Protein AF-A0A938WUZ6-F1 (afdb_monomer)

InterPro domains:
  IPR025343 Domain of unknown function DUF4099 [PF13351] (15-85)

Nearest PDB structures (foldseek):
  1i3s-assembly2_B  TM=4.717E-01  e=7.150E-01  Autographa californica nucleopolyhedrovirus
  4lrz-assembly2_E  TM=4.436E-01  e=1.583E+00  Escherichia coli K-12
  8asc-assembly1_B  TM=3.803E-01  e=2.149E+00  Homo sapiens
  6e4u-assembly1_A  TM=3.219E-01  e=3.504E+00  Rattus norvegicus
  4zhx-assembly1_A  TM=3.288E-01  e=4.475E+00  Homo sapiens

Foldseek 3Di:
DDPPLPQDDPVLEPDQVVCVVFVRHPVVCVVVVVVVCQSVQHKGPWDWTWDDDPPDTDTWTWIWHWDADPVGGTYIDTGGDDPVVD

Radius of gyration: 13.3 Å; Cα contacts (8 Å, |Δi|>4): 132; chains: 1; bounding box: 38×29×28 Å

pLDDT: mean 79.91, std 13.39, range [37.16, 92.0]

Organism: NCBI:txid1841864

Solvent-accessible surface area (backbone atoms only — not comparable to full-atom values): 5156 Å² total; per-residue (Å²): 133,83,79,76,70,72,75,52,45,85,89,61,48,64,63,59,74,62,36,40,67,32,57,48,42,70,68,58,28,53,76,69,50,39,42,60,34,26,42,72,56,34,67,35,69,81,41,71,33,37,43,74,60,89,93,44,78,45,77,47,62,27,32,40,30,48,42,64,48,98,86,64,47,53,38,79,45,73,43,72,76,62,72,92,79,109

Structure (mmCIF, N/CA/C/O backbone):
data_AF-A0A938WUZ6-F1
#
_entry.id   AF-A0A938WUZ6-F1
#
loop_
_atom_site.group_PDB
_atom_site.id
_atom_site.type_symbol
_atom_site.label_atom_id
_atom_site.label_alt_id
_atom_site.label_comp_id
_atom_site.label_asym_id
_atom_site.label_entity_id
_atom_si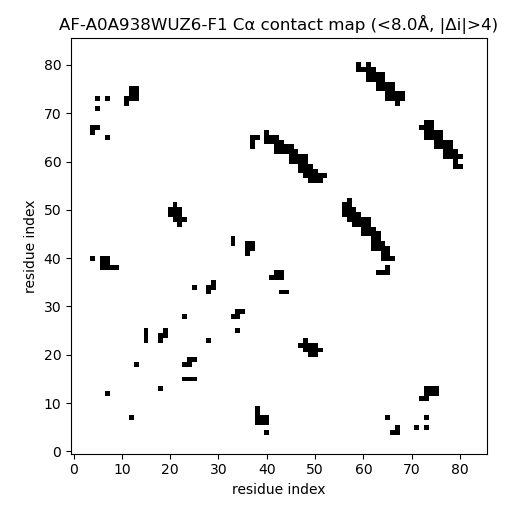te.label_seq_id
_atom_site.pdbx_PDB_ins_code
_atom_site.Cartn_x
_atom_site.Cartn_y
_atom_site.Cartn_z
_atom_site.occupancy
_atom_site.B_iso_or_equiv
_atom_site.auth_seq_id
_atom_site.auth_comp_id
_atom_site.auth_asym_id
_atom_site.auth_atom_id
_atom_site.pdbx_PDB_model_num
ATOM 1 N N . MET A 1 1 ? 17.144 -16.240 -12.670 1.00 37.16 1 MET A N 1
ATOM 2 C CA . MET A 1 1 ? 16.091 -15.702 -13.557 1.00 37.16 1 MET A CA 1
ATOM 3 C C . MET A 1 1 ? 15.629 -14.394 -12.941 1.00 37.16 1 MET A C 1
ATOM 5 O O . MET A 1 1 ? 14.942 -14.423 -11.930 1.00 37.16 1 MET A O 1
ATOM 9 N N . GLY A 1 2 ? 16.140 -13.261 -13.428 1.00 43.81 2 GLY A N 1
ATOM 10 C CA . GLY A 1 2 ? 15.787 -11.956 -12.872 1.00 43.81 2 GLY A CA 1
ATOM 11 C C . GLY A 1 2 ? 14.339 -11.652 -13.220 1.00 43.81 2 GLY A C 1
ATOM 12 O O . GLY A 1 2 ? 14.018 -11.532 -14.402 1.00 43.81 2 GLY A O 1
ATOM 13 N N . GLN A 1 3 ? 13.466 -11.576 -12.216 1.00 47.53 3 GLN A N 1
ATOM 14 C CA . GLN A 1 3 ? 12.146 -10.993 -12.410 1.00 47.53 3 GLN A CA 1
ATOM 15 C C . GLN A 1 3 ? 12.381 -9.576 -12.936 1.00 47.53 3 GLN A C 1
ATOM 17 O O . GLN A 1 3 ? 12.909 -8.724 -12.223 1.00 47.53 3 GLN A O 1
ATOM 22 N N . ARG A 1 4 ? 12.059 -9.344 -14.212 1.00 49.62 4 ARG A N 1
ATOM 23 C CA . ARG A 1 4 ? 11.890 -7.997 -14.752 1.00 49.62 4 ARG A CA 1
ATOM 24 C C . ARG A 1 4 ? 10.737 -7.398 -13.962 1.00 49.62 4 ARG A C 1
ATOM 26 O O . ARG A 1 4 ? 9.585 -7.599 -14.327 1.00 49.62 4 ARG A O 1
ATOM 33 N N . GLN A 1 5 ? 11.036 -6.736 -12.849 1.00 54.25 5 GLN A N 1
ATOM 34 C CA . GLN A 1 5 ? 10.058 -5.878 -12.207 1.00 54.25 5 GLN A CA 1
ATOM 35 C C . GLN A 1 5 ? 9.677 -4.850 -13.267 1.00 54.25 5 GLN A C 1
ATOM 37 O O . GLN A 1 5 ? 10.513 -4.061 -13.716 1.00 54.25 5 GLN A O 1
ATOM 42 N N . ALA A 1 6 ? 8.444 -4.947 -13.764 1.00 56.12 6 ALA A N 1
ATOM 43 C CA . ALA A 1 6 ? 7.869 -3.903 -14.582 1.00 56.12 6 ALA A CA 1
ATOM 44 C C . ALA A 1 6 ? 7.940 -2.644 -13.723 1.00 56.12 6 ALA A C 1
ATOM 46 O O . ALA A 1 6 ? 7.322 -2.592 -12.663 1.00 56.12 6 ALA A O 1
ATOM 47 N N . LYS A 1 7 ? 8.779 -1.688 -14.127 1.00 57.69 7 LYS A N 1
ATOM 48 C CA . LYS A 1 7 ? 8.958 -0.436 -13.400 1.00 57.69 7 LYS A CA 1
ATOM 49 C C . LYS A 1 7 ? 7.592 0.241 -13.372 1.00 57.69 7 LYS A C 1
ATOM 51 O O . LYS A 1 7 ? 7.129 0.747 -14.398 1.00 57.69 7 LYS A O 1
ATOM 56 N N . ALA A 1 8 ? 6.901 0.134 -12.244 1.00 64.31 8 ALA A N 1
ATOM 57 C CA . ALA A 1 8 ? 5.570 0.678 -12.110 1.00 64.31 8 ALA A CA 1
ATOM 58 C C . ALA A 1 8 ? 5.690 2.192 -12.244 1.00 64.31 8 ALA A C 1
ATOM 60 O O . ALA A 1 8 ? 6.575 2.819 -11.668 1.00 64.31 8 ALA A O 1
ATOM 61 N N . SER A 1 9 ? 4.837 2.775 -13.069 1.00 65.88 9 SER A N 1
ATOM 62 C CA . SER A 1 9 ? 4.720 4.218 -13.196 1.00 65.88 9 SER A CA 1
ATOM 63 C C . SER A 1 9 ? 3.379 4.627 -12.612 1.00 65.88 9 SER A C 1
ATOM 65 O O . SER A 1 9 ? 2.400 3.890 -12.712 1.00 65.88 9 SER A O 1
ATOM 67 N N . VAL A 1 10 ? 3.323 5.814 -12.011 1.00 65.88 10 VAL A N 1
ATOM 68 C CA . VAL A 1 10 ? 2.106 6.370 -11.394 1.00 65.88 10 VAL A CA 1
ATOM 69 C C . VAL A 1 10 ? 0.911 6.374 -12.358 1.00 65.88 10 VAL A C 1
ATOM 71 O O . VAL A 1 10 ? -0.228 6.216 -11.929 1.00 65.88 10 VAL A O 1
ATOM 74 N N . ALA A 1 11 ? 1.173 6.515 -13.663 1.00 66.94 11 ALA A N 1
ATOM 75 C CA . ALA A 1 11 ? 0.168 6.471 -14.724 1.00 66.94 11 ALA A CA 1
ATOM 76 C C . ALA A 1 11 ? -0.439 5.074 -14.951 1.00 66.94 11 ALA A C 1
ATOM 78 O O . ALA A 1 11 ? -1.579 4.974 -15.390 1.00 66.94 11 ALA A O 1
ATOM 79 N N . ASN A 1 12 ? 0.306 4.012 -14.636 1.00 70.81 12 ASN A N 1
ATOM 80 C CA . ASN A 1 12 ? -0.135 2.627 -14.791 1.00 70.81 12 ASN A CA 1
ATOM 81 C C . ASN A 1 12 ? -0.686 2.034 -13.488 1.00 70.81 12 ASN A C 1
ATOM 83 O O . ASN A 1 12 ? -1.099 0.880 -13.490 1.00 70.81 12 ASN A O 1
ATOM 87 N N . MET A 1 13 ? -0.672 2.777 -12.377 1.00 72.94 13 MET A N 1
ATOM 88 C CA . MET A 1 13 ? -1.191 2.271 -11.109 1.00 72.94 13 MET A CA 1
ATOM 89 C C . MET A 1 13 ? -2.710 2.034 -11.154 1.00 72.94 13 MET A C 1
ATOM 91 O O . MET A 1 13 ? -3.435 2.740 -11.864 1.00 72.94 13 MET A O 1
ATOM 95 N N . PRO A 1 14 ? -3.212 1.067 -10.361 1.00 71.44 14 PRO A N 1
ATOM 96 C CA . PRO A 1 14 ? -4.643 0.856 -10.199 1.00 71.44 14 PRO A CA 1
ATOM 97 C C . PRO A 1 14 ? -5.344 2.124 -9.687 1.00 71.44 14 PRO A C 1
ATOM 99 O O . PRO A 1 14 ? -4.750 2.977 -9.034 1.00 71.44 14 PRO A O 1
ATOM 102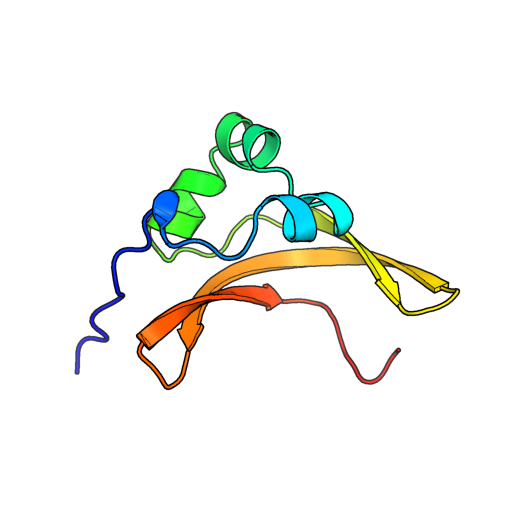 N N . ASN A 1 15 ? -6.630 2.245 -10.015 1.00 84.38 15 ASN A N 1
ATOM 103 C CA . ASN A 1 15 ? -7.439 3.455 -9.867 1.00 84.38 15 ASN A CA 1
ATOM 104 C C . ASN A 1 15 ? -7.298 4.150 -8.491 1.00 84.38 15 ASN A C 1
ATOM 106 O O . ASN A 1 15 ? -7.882 3.709 -7.498 1.00 84.38 15 ASN A O 1
ATOM 110 N N . TRP A 1 16 ? -6.613 5.301 -8.471 1.00 84.62 16 TRP A N 1
ATOM 111 C CA . TRP A 1 16 ? -6.393 6.134 -7.281 1.00 84.62 16 TRP A CA 1
ATOM 112 C C . TRP A 1 16 ? -7.674 6.524 -6.537 1.00 84.62 16 TRP A C 1
ATOM 114 O O . TRP A 1 16 ? -7.674 6.617 -5.314 1.00 84.62 16 TRP A O 1
ATOM 124 N N . THR A 1 17 ? -8.795 6.700 -7.241 1.00 85.56 17 THR A N 1
ATOM 125 C CA . THR A 1 17 ? -10.086 7.007 -6.612 1.00 85.56 17 THR A CA 1
ATOM 126 C C . THR A 1 17 ? -10.611 5.837 -5.780 1.00 85.56 17 THR A C 1
ATOM 128 O O . THR A 1 17 ? -11.242 6.055 -4.748 1.00 85.56 17 THR A O 1
ATOM 131 N N . GLN A 1 18 ? -10.378 4.591 -6.203 1.00 83.25 18 GLN A N 1
ATOM 132 C CA . GLN A 1 18 ? -10.756 3.417 -5.409 1.00 83.25 18 GLN A CA 1
ATOM 133 C C . GLN A 1 18 ? -9.795 3.204 -4.239 1.00 83.25 18 GLN A C 1
ATOM 135 O O . GLN A 1 18 ? -10.244 2.900 -3.138 1.00 83.25 18 GLN A O 1
ATOM 140 N N . LEU A 1 19 ? -8.499 3.435 -4.461 1.00 86.00 19 LEU A N 1
ATOM 141 C CA . LEU A 1 19 ? -7.475 3.386 -3.418 1.00 86.00 19 LEU A CA 1
ATOM 142 C C . LEU A 1 19 ? -7.767 4.388 -2.289 1.00 86.00 19 LEU A C 1
ATOM 144 O O . LEU A 1 19 ? -7.782 3.999 -1.122 1.00 86.00 19 LEU A O 1
ATOM 148 N N . GLY A 1 20 ? -8.144 5.627 -2.621 1.00 86.00 20 GLY A N 1
ATOM 149 C CA . GLY A 1 20 ? -8.510 6.639 -1.624 1.00 86.00 20 GLY A CA 1
ATOM 150 C C . GLY A 1 20 ? -9.703 6.228 -0.753 1.00 86.00 20 GLY A C 1
ATOM 151 O O . GLY A 1 20 ? -9.717 6.491 0.446 1.00 86.00 20 GLY A O 1
ATOM 152 N N . LYS A 1 21 ? -10.674 5.486 -1.308 1.00 83.69 21 LYS A N 1
ATOM 153 C CA . LYS A 1 21 ? -11.793 4.925 -0.523 1.00 83.69 21 LYS A CA 1
ATOM 154 C C . LYS A 1 21 ? -11.353 3.855 0.479 1.00 83.69 21 LYS A C 1
ATOM 156 O O . LYS A 1 21 ? -12.089 3.608 1.427 1.00 83.69 21 LYS A O 1
ATOM 161 N N . MET A 1 22 ? -10.193 3.237 0.262 1.00 80.38 22 MET A N 1
ATOM 162 C CA . MET A 1 22 ? -9.582 2.258 1.166 1.00 80.38 22 MET A CA 1
ATOM 163 C C . MET A 1 22 ? -8.610 2.897 2.177 1.00 80.38 22 MET A C 1
ATOM 165 O O . MET A 1 22 ? -7.981 2.189 2.962 1.00 80.38 22 MET A O 1
ATOM 169 N N . GLY A 1 23 ? -8.472 4.229 2.161 1.00 83.00 23 GLY A N 1
ATOM 170 C CA . GLY A 1 23 ? -7.502 4.969 2.974 1.00 83.00 23 GLY A CA 1
ATOM 171 C C . GLY A 1 23 ? -6.116 5.108 2.335 1.00 83.00 23 GLY A C 1
ATOM 172 O O . GLY A 1 23 ? -5.195 5.579 2.990 1.00 83.00 23 GLY A O 1
ATOM 173 N N . ILE A 1 24 ? -5.961 4.727 1.063 1.00 87.50 24 ILE A N 1
ATOM 174 C CA . ILE A 1 24 ? -4.696 4.800 0.324 1.00 87.50 24 ILE A CA 1
ATOM 175 C C . ILE A 1 24 ? -4.728 6.040 -0.570 1.00 87.50 24 ILE A C 1
ATOM 177 O O . ILE A 1 24 ? -5.189 5.997 -1.713 1.00 87.50 24 ILE A O 1
ATOM 181 N N . ASP A 1 25 ? -4.262 7.163 -0.032 1.00 88.19 25 ASP A N 1
ATOM 182 C CA . ASP A 1 25 ? -4.214 8.433 -0.752 1.00 88.19 25 ASP A CA 1
ATOM 183 C C . ASP A 1 25 ? -2.842 8.657 -1.400 1.00 88.19 25 ASP A C 1
ATOM 185 O O . ASP A 1 25 ? -1.798 8.543 -0.753 1.00 88.19 25 ASP A O 1
ATOM 189 N N . ARG A 1 26 ? -2.844 9.012 -2.689 1.00 88.00 26 ARG A N 1
ATOM 190 C CA . ARG A 1 26 ? -1.615 9.280 -3.440 1.00 88.00 26 ARG A CA 1
ATOM 191 C C . ARG A 1 26 ? -0.785 10.396 -2.807 1.00 88.00 26 ARG A C 1
ATOM 193 O O . ARG A 1 26 ? 0.421 10.233 -2.671 1.00 88.00 26 ARG A O 1
ATOM 200 N N . GLN A 1 27 ? -1.413 11.507 -2.428 1.00 89.56 27 GLN A N 1
ATOM 201 C CA . GLN A 1 27 ? -0.716 12.671 -1.885 1.00 89.56 27 GLN A CA 1
ATOM 202 C C . GLN A 1 27 ? -0.075 12.340 -0.536 1.00 89.56 27 GLN A C 1
ATOM 204 O O . GLN A 1 27 ? 1.009 12.830 -0.233 1.00 89.56 27 GLN A O 1
ATOM 209 N N . VAL A 1 28 ? -0.716 11.478 0.259 1.00 89.06 28 VAL A N 1
ATOM 210 C CA . VAL A 1 28 ? -0.158 10.990 1.529 1.00 89.06 28 VAL A CA 1
ATOM 211 C C . VAL A 1 28 ? 1.050 10.085 1.284 1.00 89.06 28 VAL A C 1
ATOM 213 O O . VAL A 1 28 ? 2.074 10.240 1.953 1.00 89.06 28 VAL A O 1
ATOM 216 N N . LEU A 1 29 ? 0.976 9.178 0.305 1.00 89.56 29 LEU A N 1
ATOM 217 C CA . LEU A 1 29 ? 2.108 8.328 -0.081 1.00 89.56 29 LEU A CA 1
ATOM 218 C C . LEU A 1 29 ? 3.276 9.143 -0.657 1.00 89.56 29 LEU A C 1
ATOM 220 O O . LEU A 1 29 ? 4.431 8.846 -0.370 1.00 89.56 29 LEU A O 1
ATOM 224 N N . GLU A 1 30 ? 2.989 10.185 -1.439 1.00 90.62 30 GLU A N 1
ATOM 225 C CA . GLU A 1 30 ? 3.992 11.128 -1.950 1.00 90.62 30 GLU A CA 1
ATOM 226 C C . GLU A 1 30 ? 4.650 11.908 -0.807 1.00 90.62 30 GLU A C 1
ATOM 228 O O . GLU A 1 30 ? 5.873 11.957 -0.717 1.00 90.62 30 GLU A O 1
ATOM 233 N N . ALA A 1 31 ? 3.855 12.469 0.108 1.00 91.12 31 ALA A N 1
ATOM 234 C CA . ALA A 1 31 ? 4.363 13.257 1.230 1.00 91.12 31 ALA A CA 1
ATOM 235 C C . ALA A 1 31 ? 5.190 12.430 2.229 1.00 91.12 31 ALA A C 1
ATOM 237 O O . ALA A 1 31 ? 6.092 12.964 2.869 1.00 91.12 31 ALA A O 1
ATOM 238 N N . SER A 1 32 ? 4.889 11.136 2.364 1.00 89.94 32 SER A N 1
ATOM 239 C CA . SER A 1 32 ? 5.628 10.208 3.230 1.00 89.94 32 SER A CA 1
ATOM 240 C C . SER A 1 32 ? 6.845 9.563 2.555 1.00 89.94 32 SER A C 1
ATOM 242 O O . SER A 1 32 ? 7.651 8.941 3.242 1.00 89.94 32 SER A O 1
ATOM 244 N N . GLY A 1 33 ? 7.004 9.708 1.233 1.00 91.19 33 GLY A N 1
ATOM 245 C CA . GLY A 1 33 ? 8.039 9.018 0.451 1.00 91.19 33 GLY A CA 1
ATOM 246 C C . GLY A 1 33 ? 7.752 7.530 0.207 1.00 91.19 33 GLY A C 1
ATOM 247 O O . GLY A 1 33 ? 8.558 6.824 -0.399 1.00 91.19 33 GLY A O 1
ATOM 248 N N . GLU A 1 34 ? 6.592 7.039 0.643 1.00 91.38 34 GLU A N 1
ATOM 249 C CA . GLU A 1 34 ? 6.158 5.659 0.434 1.00 91.38 34 GLU A CA 1
ATOM 250 C C . GLU A 1 34 ? 5.831 5.386 -1.037 1.00 91.38 34 GLU A C 1
ATOM 252 O O . GLU A 1 34 ? 6.009 4.265 -1.513 1.00 91.38 34 GLU A O 1
ATOM 257 N N . LEU A 1 35 ? 5.419 6.411 -1.796 1.00 89.69 35 LEU A N 1
ATOM 258 C CA . LEU A 1 35 ? 5.191 6.253 -3.230 1.00 89.69 35 LEU A CA 1
ATOM 259 C C . LEU A 1 35 ? 6.479 5.859 -3.968 1.00 89.69 35 LEU A C 1
ATOM 261 O O . LEU A 1 35 ? 6.440 4.963 -4.808 1.00 89.69 35 LEU A O 1
ATOM 265 N N . ASP A 1 36 ? 7.616 6.478 -3.650 1.00 90.25 36 ASP A N 1
ATOM 266 C CA . ASP A 1 36 ? 8.896 6.163 -4.292 1.00 90.25 36 ASP A CA 1
ATOM 267 C C . ASP A 1 36 ? 9.331 4.718 -4.024 1.00 90.25 36 ASP A C 1
ATOM 269 O O . ASP A 1 36 ? 9.758 4.024 -4.950 1.00 90.25 36 ASP A O 1
ATOM 273 N N . ARG A 1 37 ? 9.137 4.229 -2.792 1.00 91.31 37 ARG A N 1
ATOM 274 C CA . ARG A 1 37 ? 9.384 2.824 -2.417 1.00 91.31 37 ARG A CA 1
ATOM 275 C C . ARG A 1 37 ? 8.523 1.869 -3.234 1.00 91.31 37 ARG A C 1
ATOM 277 O O . ARG A 1 37 ? 9.035 0.940 -3.859 1.00 91.31 37 ARG A O 1
ATOM 284 N N . LEU A 1 38 ? 7.221 2.147 -3.301 1.00 89.62 38 LEU A N 1
ATOM 285 C CA . LEU A 1 38 ? 6.274 1.341 -4.066 1.00 89.62 38 LEU A CA 1
ATOM 286 C C . LEU A 1 38 ? 6.657 1.280 -5.550 1.00 89.62 38 LEU A C 1
ATOM 288 O O . LEU A 1 38 ? 6.696 0.196 -6.132 1.00 89.62 38 LEU A O 1
ATOM 292 N N . LEU A 1 39 ? 6.985 2.423 -6.162 1.00 87.38 39 LEU A N 1
ATOM 293 C CA . LEU A 1 39 ? 7.408 2.502 -7.567 1.00 87.38 39 LEU A CA 1
ATOM 294 C C . LEU A 1 39 ? 8.764 1.820 -7.823 1.00 87.38 39 LEU A C 1
ATOM 296 O O . LEU A 1 39 ? 9.001 1.331 -8.931 1.00 87.38 39 LEU A O 1
ATOM 300 N N . ALA A 1 40 ? 9.635 1.755 -6.813 1.00 87.00 40 ALA A N 1
ATOM 301 C CA . ALA A 1 40 ? 10.882 0.994 -6.841 1.00 87.00 40 ALA A CA 1
ATOM 302 C C . ALA A 1 40 ? 10.678 -0.527 -6.671 1.00 87.00 40 ALA A C 1
ATOM 304 O O . ALA A 1 40 ? 11.635 -1.285 -6.826 1.00 87.00 40 ALA A O 1
ATOM 305 N N . GLY A 1 41 ? 9.448 -0.983 -6.399 1.00 86.38 41 GLY A N 1
ATOM 306 C CA . GLY A 1 41 ? 9.121 -2.392 -6.150 1.00 86.38 41 GLY A CA 1
ATOM 307 C C . GLY A 1 41 ? 9.399 -2.851 -4.713 1.00 86.38 41 GLY A C 1
ATOM 308 O O . GLY A 1 41 ? 9.340 -4.059 -4.424 1.00 86.38 41 GLY A O 1
ATOM 309 N N . GLU A 1 42 ? 9.699 -1.901 -3.827 1.00 90.88 42 GLU A N 1
ATOM 310 C CA . GLU A 1 42 ? 9.865 -2.112 -2.393 1.00 90.88 42 GLU A CA 1
ATOM 311 C C . GLU A 1 42 ? 8.504 -2.154 -1.688 1.00 90.88 42 GLU A C 1
ATOM 313 O O . GLU A 1 42 ? 7.483 -1.688 -2.203 1.00 90.88 42 GLU A O 1
ATOM 318 N N . GLU A 1 43 ? 8.487 -2.777 -0.512 1.00 91.69 43 GLU A N 1
ATOM 319 C CA . GLU A 1 43 ? 7.316 -2.777 0.359 1.00 91.69 43 GLU A CA 1
ATOM 320 C C . GLU A 1 43 ? 7.245 -1.453 1.129 1.00 91.69 43 GLU A C 1
ATOM 322 O O . GLU A 1 43 ? 8.273 -0.905 1.538 1.00 91.69 43 GLU A O 1
ATOM 327 N N . SER A 1 44 ? 6.034 -0.930 1.307 1.00 91.38 44 SER A N 1
ATOM 328 C CA . SER A 1 44 ? 5.807 0.257 2.124 1.00 91.38 44 SER A CA 1
ATOM 329 C C . SER A 1 44 ? 6.025 -0.033 3.614 1.00 91.38 44 SER A C 1
ATOM 331 O O . SER A 1 44 ? 5.996 -1.176 4.069 1.00 91.38 44 SER A O 1
ATOM 333 N N . GLY A 1 45 ? 6.127 1.019 4.417 1.00 91.50 45 GLY A N 1
ATOM 334 C CA . GLY A 1 45 ? 5.899 0.939 5.851 1.00 91.50 45 GLY A CA 1
ATOM 335 C C . GLY A 1 45 ? 4.479 0.472 6.190 1.00 91.50 45 GLY A C 1
ATOM 336 O O . GLY A 1 45 ? 3.582 0.443 5.338 1.00 91.50 45 GLY A O 1
ATOM 337 N N . ILE A 1 46 ? 4.286 0.121 7.464 1.00 89.75 46 ILE A N 1
ATOM 338 C CA . ILE A 1 46 ? 2.972 -0.221 8.015 1.00 89.75 46 ILE A CA 1
ATOM 339 C C . ILE A 1 46 ? 2.087 1.023 7.975 1.00 89.75 46 ILE A C 1
ATOM 341 O O . ILE A 1 46 ? 2.467 2.086 8.468 1.00 89.75 46 ILE A O 1
ATOM 345 N N . MET A 1 47 ? 0.896 0.869 7.411 1.00 86.56 47 MET A N 1
ATOM 346 C CA . MET A 1 47 ? -0.119 1.905 7.336 1.00 86.56 47 MET A CA 1
ATOM 347 C C . MET A 1 47 ? -1.493 1.348 7.681 1.00 86.56 47 MET A C 1
ATOM 349 O O . MET A 1 47 ? -1.820 0.200 7.385 1.00 86.56 47 MET A O 1
ATOM 353 N N . THR A 1 48 ? -2.314 2.187 8.299 1.00 86.38 48 THR A N 1
ATOM 354 C CA . THR A 1 48 ? -3.675 1.821 8.668 1.00 86.38 48 THR A CA 1
ATOM 355 C C . THR A 1 48 ? -4.602 1.991 7.469 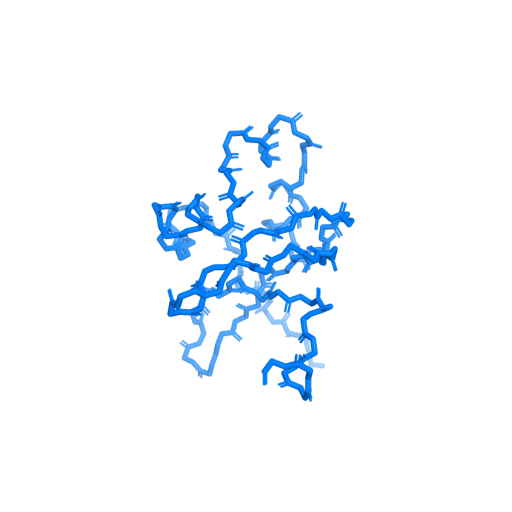1.00 86.38 48 THR A C 1
ATOM 357 O O . THR A 1 48 ? -4.793 3.096 6.961 1.00 86.38 48 THR A O 1
ATOM 360 N N . LEU A 1 49 ? -5.207 0.894 7.029 1.00 87.25 49 LEU A N 1
ATOM 361 C CA . LEU A 1 49 ? -6.182 0.867 5.948 1.00 87.25 49 LEU A CA 1
ATOM 362 C C . LEU A 1 49 ? -7.595 0.812 6.501 1.00 87.25 49 LEU A C 1
ATOM 364 O O . LEU A 1 49 ? -7.847 0.186 7.531 1.00 87.25 49 LEU A O 1
ATOM 368 N N . ARG A 1 50 ? -8.528 1.428 5.775 1.00 84.38 50 ARG A N 1
ATOM 369 C CA . ARG A 1 50 ? -9.956 1.376 6.083 1.00 84.38 50 ARG A CA 1
ATOM 370 C C . ARG A 1 50 ? -10.701 0.748 4.919 1.00 84.38 50 ARG A C 1
ATOM 372 O O . ARG A 1 50 ? -10.993 1.407 3.928 1.00 84.38 50 ARG A O 1
ATOM 379 N N . LEU A 1 51 ? -11.021 -0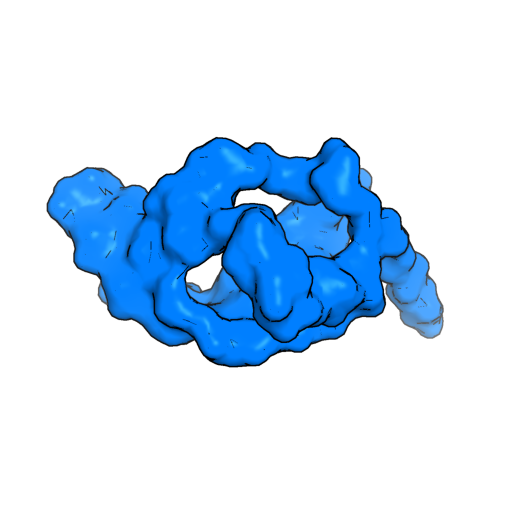.530 5.041 1.00 82.00 51 LEU A N 1
ATOM 380 C CA . LEU A 1 51 ? -11.726 -1.290 4.019 1.00 82.00 51 LEU A CA 1
ATOM 381 C C . LEU A 1 51 ? -13.214 -1.309 4.321 1.00 82.00 51 LEU A C 1
ATOM 383 O O . LEU A 1 51 ? -13.629 -1.647 5.426 1.00 82.00 51 LEU A O 1
ATOM 387 N N . ARG A 1 52 ? -14.026 -1.025 3.308 1.00 77.94 52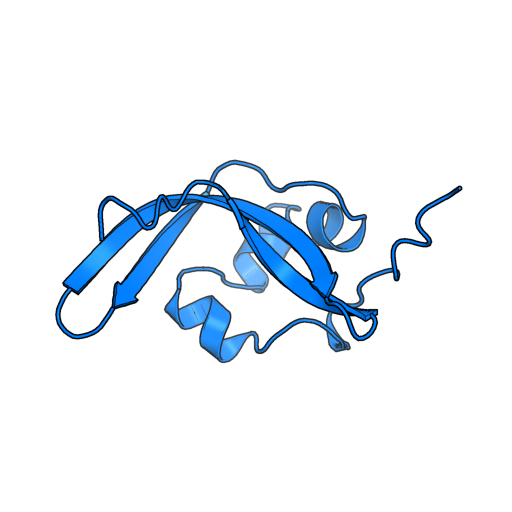 ARG A N 1
ATOM 388 C CA . ARG A 1 52 ? -15.474 -1.161 3.411 1.00 77.94 52 ARG A CA 1
ATOM 389 C C . ARG A 1 52 ? -15.928 -2.405 2.666 1.00 77.94 52 ARG A C 1
ATOM 391 O O . ARG A 1 52 ? -15.873 -2.448 1.438 1.00 77.94 52 ARG A O 1
ATOM 398 N N . THR A 1 53 ? -16.395 -3.405 3.406 1.00 77.19 53 THR A N 1
ATOM 399 C CA . THR A 1 53 ? -16.941 -4.648 2.847 1.00 77.19 53 THR A CA 1
ATOM 400 C C . THR A 1 53 ? -18.416 -4.765 3.221 1.00 77.19 53 THR A C 1
ATOM 402 O O . THR A 1 53 ? -18.794 -5.117 4.334 1.00 77.19 53 THR A O 1
ATOM 405 N N . GLY A 1 54 ? -19.289 -4.382 2.283 1.00 81.62 54 GLY A N 1
ATOM 406 C CA . GLY A 1 54 ? -20.731 -4.322 2.526 1.00 81.62 54 GLY A CA 1
ATOM 407 C C . GLY A 1 54 ? -21.103 -3.276 3.585 1.00 81.62 54 GLY A C 1
ATOM 408 O O . GLY A 1 54 ? -20.915 -2.075 3.371 1.00 81.62 54 GLY A O 1
ATOM 409 N N . LEU A 1 55 ? -21.665 -3.737 4.707 1.00 80.75 55 LEU A N 1
ATOM 410 C CA . LEU A 1 55 ? -22.093 -2.896 5.833 1.00 80.75 55 LEU A CA 1
ATOM 411 C C . LEU A 1 55 ? -21.013 -2.715 6.911 1.00 80.75 55 LEU A C 1
ATOM 413 O O . LEU A 1 55 ? -21.230 -1.943 7.842 1.00 80.75 55 LEU A O 1
ATOM 417 N N . VAL A 1 56 ? -19.873 -3.403 6.794 1.00 79.88 56 VAL A N 1
ATOM 418 C CA . VAL A 1 56 ? -18.806 -3.378 7.799 1.00 79.88 56 VAL A CA 1
ATOM 419 C C . VAL A 1 56 ? -17.644 -2.516 7.311 1.00 79.88 56 VAL A C 1
ATOM 421 O O . VAL A 1 56 ? -17.158 -2.671 6.185 1.00 79.88 56 VAL A O 1
ATOM 424 N N . ASP A 1 57 ? -17.203 -1.611 8.181 1.00 84.06 57 ASP A N 1
ATOM 425 C CA . ASP A 1 57 ? -15.937 -0.896 8.052 1.00 84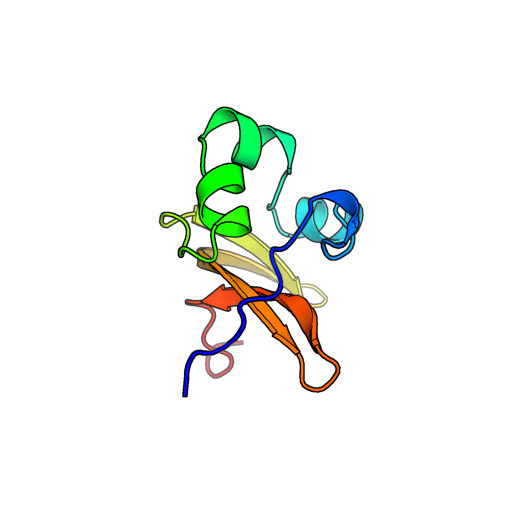.06 57 ASP A CA 1
ATOM 426 C C . ASP A 1 57 ? -14.873 -1.642 8.864 1.00 84.06 57 ASP A C 1
ATOM 428 O O . ASP A 1 57 ? -15.027 -1.844 10.068 1.00 84.06 57 ASP A O 1
ATOM 432 N N . ILE A 1 58 ? -13.792 -2.043 8.205 1.00 82.81 58 ILE A N 1
ATOM 433 C CA . ILE A 1 58 ? -12.661 -2.742 8.810 1.00 82.81 58 ILE A CA 1
ATOM 434 C C . ILE A 1 58 ? -11.469 -1.801 8.786 1.00 82.81 58 ILE A C 1
ATOM 436 O O . ILE A 1 58 ? -11.083 -1.311 7.726 1.00 82.81 58 ILE A O 1
ATOM 440 N N . THR A 1 59 ? -10.879 -1.577 9.954 1.00 85.38 59 THR A N 1
ATOM 441 C CA . THR A 1 59 ? -9.626 -0.839 10.096 1.00 85.38 59 THR A CA 1
ATOM 442 C C . THR A 1 59 ? -8.527 -1.828 10.449 1.00 85.38 59 THR A C 1
ATOM 444 O O . THR A 1 59 ? -8.673 -2.582 11.410 1.00 85.38 59 THR A O 1
ATOM 447 N N . THR A 1 60 ? -7.453 -1.861 9.669 1.00 85.50 60 THR A N 1
ATOM 448 C CA . THR A 1 60 ? -6.377 -2.841 9.853 1.00 85.50 60 THR A CA 1
ATOM 449 C C . THR A 1 60 ? -5.031 -2.268 9.441 1.00 85.50 60 THR A C 1
ATOM 451 O O . THR A 1 60 ? -4.959 -1.454 8.521 1.00 85.50 60 THR A O 1
ATOM 454 N N . ASP A 1 61 ? -3.975 -2.680 10.132 1.00 89.31 61 ASP A N 1
ATOM 455 C CA . ASP A 1 61 ? -2.609 -2.311 9.791 1.00 89.31 61 ASP A CA 1
ATOM 456 C C . ASP A 1 61 ? -2.086 -3.241 8.698 1.00 89.31 61 ASP A C 1
ATOM 458 O O . ASP A 1 61 ? -2.153 -4.465 8.812 1.00 89.31 61 ASP A O 1
ATOM 462 N N . ALA A 1 62 ? -1.576 -2.650 7.625 1.00 89.94 62 ALA A N 1
ATOM 463 C CA . ALA A 1 62 ? -1.147 -3.367 6.440 1.00 89.94 62 ALA A CA 1
ATOM 464 C C . ALA A 1 62 ? 0.106 -2.737 5.834 1.00 89.94 62 ALA A C 1
ATOM 466 O O . ALA A 1 62 ? 0.390 -1.555 6.035 1.00 89.94 62 ALA A O 1
ATOM 467 N N . THR A 1 63 ? 0.835 -3.521 5.048 1.00 92.00 63 THR A N 1
ATOM 468 C CA . THR A 1 63 ? 1.872 -3.008 4.147 1.00 92.00 63 THR A CA 1
ATOM 469 C C . THR A 1 63 ? 1.401 -3.128 2.702 1.00 92.00 63 THR A C 1
ATOM 471 O O . THR A 1 63 ? 0.532 -3.939 2.367 1.00 92.00 63 THR A O 1
ATOM 474 N N . LEU A 1 64 ? 1.932 -2.275 1.832 1.00 90.81 64 LEU A N 1
ATOM 475 C CA . LEU A 1 64 ? 1.585 -2.209 0.420 1.00 90.81 64 LEU A CA 1
ATOM 476 C C . LEU A 1 64 ? 2.785 -2.592 -0.438 1.00 90.81 64 LEU A C 1
ATOM 478 O O . LEU A 1 64 ? 3.924 -2.247 -0.127 1.00 90.81 64 LEU A O 1
ATOM 482 N N . ARG A 1 65 ? 2.523 -3.241 -1.573 1.00 90.81 65 ARG A N 1
ATOM 483 C CA . ARG A 1 65 ? 3.549 -3.515 -2.582 1.00 90.81 65 ARG A CA 1
ATOM 484 C C . ARG A 1 65 ? 2.970 -3.488 -3.984 1.00 90.81 65 ARG A C 1
ATOM 486 O O . ARG A 1 65 ? 1.869 -3.980 -4.208 1.00 90.81 65 ARG A O 1
ATOM 493 N N . ILE A 1 66 ? 3.722 -2.971 -4.952 1.00 88.50 66 ILE A N 1
ATOM 494 C CA . ILE A 1 66 ? 3.355 -3.140 -6.360 1.00 88.50 66 ILE A CA 1
ATOM 495 C C . ILE A 1 66 ? 3.928 -4.456 -6.873 1.00 88.50 66 ILE A C 1
ATOM 497 O O . ILE A 1 66 ? 5.141 -4.670 -6.857 1.00 88.50 66 ILE A O 1
ATOM 501 N N . VAL A 1 67 ? 3.052 -5.325 -7.360 1.00 87.25 67 VAL A N 1
ATOM 502 C CA . 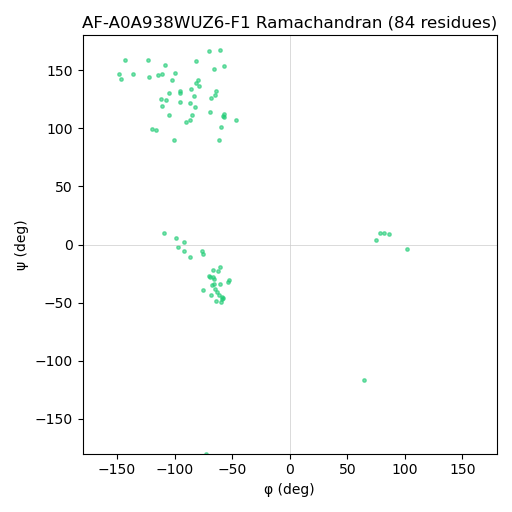VAL A 1 67 ? 3.421 -6.587 -8.008 1.00 87.25 67 VAL A CA 1
ATOM 503 C C . VAL A 1 67 ? 2.834 -6.635 -9.412 1.00 87.25 67 VAL A C 1
ATOM 505 O O . VAL A 1 67 ? 1.900 -5.904 -9.725 1.00 87.25 67 VAL A O 1
ATOM 508 N N . ALA A 1 68 ? 3.395 -7.466 -10.282 1.00 84.94 68 ALA A N 1
ATOM 509 C CA . ALA A 1 68 ? 2.793 -7.731 -11.582 1.00 84.94 68 ALA A CA 1
ATOM 510 C C . ALA A 1 68 ? 1.757 -8.857 -11.446 1.00 84.94 68 ALA A C 1
ATOM 512 O O . ALA A 1 68 ? 2.045 -9.880 -10.822 1.00 84.94 68 ALA A O 1
ATOM 513 N N . ASP A 1 69 ? 0.570 -8.678 -12.023 1.00 84.00 69 ASP A N 1
ATOM 514 C CA . ASP A 1 69 ? -0.404 -9.760 -12.168 1.00 84.00 69 ASP A CA 1
ATOM 515 C C . ASP A 1 69 ? 0.033 -10.777 -13.242 1.00 84.00 69 ASP A C 1
ATOM 517 O O . ASP A 1 69 ? 1.084 -10.645 -13.877 1.00 84.00 69 ASP A O 1
ATOM 521 N N . SER A 1 70 ? -0.783 -11.812 -13.462 1.00 82.88 70 SER A N 1
ATOM 522 C CA . SER A 1 70 ? -0.520 -12.847 -14.473 1.00 82.88 70 SER A CA 1
ATOM 523 C C . SER A 1 70 ? -0.426 -12.311 -15.909 1.00 82.88 70 SER A C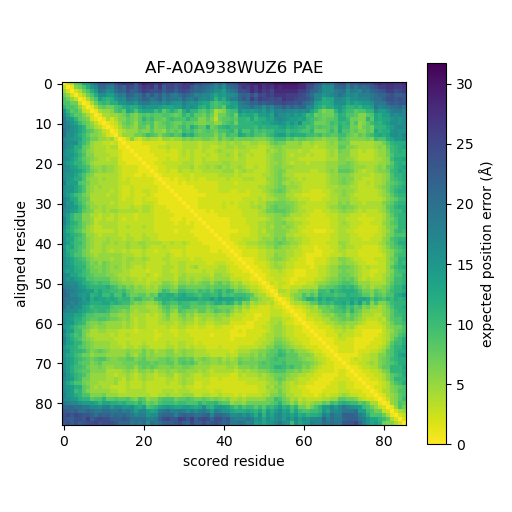 1
ATOM 525 O O . SER A 1 70 ? 0.146 -12.984 -16.762 1.00 82.88 70 SER A O 1
ATOM 527 N N . GLU A 1 71 ? -0.956 -11.116 -16.178 1.00 85.50 71 GLU A N 1
ATOM 528 C CA . GLU A 1 71 ? -0.894 -10.429 -17.473 1.00 85.50 71 GLU A CA 1
ATOM 529 C C . GLU A 1 71 ? 0.221 -9.362 -17.514 1.00 85.50 71 GLU A C 1
ATOM 531 O O . GLU A 1 71 ? 0.356 -8.631 -18.496 1.00 85.50 71 GLU A O 1
ATOM 536 N N . GLY A 1 72 ? 1.048 -9.265 -16.466 1.00 81.12 72 GLY A N 1
ATOM 537 C CA . GLY A 1 72 ? 2.139 -8.298 -16.366 1.00 81.12 72 GLY A CA 1
ATOM 538 C C . GLY A 1 72 ? 1.696 -6.879 -15.998 1.00 81.12 72 GLY A C 1
ATOM 539 O O . GLY A 1 72 ? 2.509 -5.954 -16.074 1.00 81.12 72 GLY A O 1
ATOM 540 N N . ARG A 1 73 ? 0.432 -6.673 -15.608 1.00 83.75 73 ARG A N 1
ATOM 541 C CA . ARG A 1 73 ? -0.078 -5.362 -15.188 1.00 83.75 73 ARG A CA 1
ATOM 542 C C . ARG A 1 73 ? 0.293 -5.096 -13.730 1.00 83.75 73 ARG A C 1
ATOM 544 O O . ARG A 1 73 ? 0.188 -6.005 -12.907 1.00 83.75 73 ARG A O 1
ATOM 551 N N . PRO A 1 74 ? 0.694 -3.866 -13.378 1.00 83.44 74 PRO A N 1
ATOM 552 C CA . PRO A 1 74 ? 0.966 -3.524 -11.991 1.00 83.44 74 PRO A CA 1
ATOM 553 C C . PRO A 1 74 ? -0.334 -3.529 -11.178 1.00 83.44 74 PRO A C 1
ATOM 555 O O . PRO A 1 74 ? -1.299 -2.838 -11.503 1.00 83.44 74 PRO A O 1
ATOM 558 N N . VAL A 1 75 ? -0.341 -4.287 -10.090 1.00 86.38 75 VAL A N 1
ATOM 559 C CA . VAL A 1 75 ? -1.414 -4.328 -9.099 1.00 86.38 75 VAL A CA 1
ATOM 560 C C . VAL A 1 75 ? -0.849 -3.969 -7.732 1.00 86.38 75 VAL A C 1
ATOM 562 O O . VAL A 1 75 ? 0.289 -4.305 -7.402 1.00 86.38 75 VAL A O 1
ATOM 565 N N . LEU A 1 76 ? -1.647 -3.260 -6.938 1.00 86.88 76 LEU A N 1
ATOM 566 C CA . LEU A 1 76 ? -1.294 -2.930 -5.567 1.00 86.88 76 LEU A CA 1
ATOM 567 C C . LEU A 1 76 ? -1.729 -4.087 -4.669 1.00 86.88 76 LEU A C 1
ATOM 569 O O . LEU A 1 76 ? -2.920 -4.301 -4.444 1.00 86.88 76 LEU A O 1
ATOM 573 N N . GLN A 1 77 ? -0.755 -4.850 -4.196 1.00 87.69 77 GLN A N 1
ATOM 574 C CA . GLN A 1 77 ? -0.946 -5.878 -3.193 1.00 87.69 77 GLN A CA 1
ATOM 575 C C . GLN A 1 77 ? -1.034 -5.227 -1.814 1.00 87.69 77 GLN A C 1
ATOM 577 O O . GLN A 1 77 ? -0.238 -4.348 -1.483 1.00 87.69 77 GLN A O 1
ATOM 582 N N . VAL A 1 78 ? -1.995 -5.691 -1.020 1.00 87.50 78 VAL A N 1
ATOM 583 C CA . VAL A 1 78 ? -2.147 -5.319 0.382 1.00 87.50 78 VAL A CA 1
ATOM 584 C C . VAL A 1 78 ? -1.816 -6.537 1.237 1.00 87.50 78 VAL A C 1
ATOM 586 O O . VAL A 1 78 ? -2.475 -7.570 1.119 1.00 87.50 78 VAL A O 1
ATOM 589 N N . ASN A 1 79 ? -0.800 -6.416 2.081 1.00 86.69 79 ASN A N 1
ATOM 590 C CA . ASN A 1 79 ? -0.329 -7.462 2.981 1.00 86.69 79 ASN A CA 1
ATOM 591 C C . ASN A 1 79 ? -0.821 -7.176 4.405 1.00 86.69 79 ASN A C 1
ATOM 593 O O . ASN A 1 79 ? -0.829 -6.027 4.832 1.00 86.69 79 ASN A O 1
ATOM 597 N N . GLY A 1 80 ? -1.214 -8.213 5.149 1.00 79.56 80 GLY A N 1
ATOM 598 C CA . GLY A 1 80 ? -1.709 -8.077 6.530 1.00 79.56 80 GLY A CA 1
ATOM 599 C C . GLY A 1 80 ? -3.231 -8.157 6.687 1.00 79.56 80 GLY A C 1
ATOM 600 O O . GLY A 1 80 ? -3.720 -8.207 7.811 1.00 79.56 80 GLY A O 1
ATOM 601 N N . ILE A 1 81 ? -3.986 -8.254 5.585 1.00 72.88 81 ILE A N 1
ATOM 602 C CA . ILE A 1 81 ? -5.420 -8.569 5.629 1.00 72.88 81 ILE A CA 1
ATOM 603 C C . ILE A 1 81 ? -5.589 -10.085 5.547 1.00 72.88 81 ILE A C 1
ATOM 605 O O . ILE A 1 81 ? -5.440 -10.679 4.477 1.00 72.88 81 ILE A O 1
ATOM 609 N N . ASP A 1 82 ? -5.923 -10.705 6.672 1.00 61.75 82 ASP A N 1
ATOM 610 C CA . ASP A 1 82 ? -6.231 -12.129 6.717 1.00 61.75 82 ASP A CA 1
ATOM 611 C C . ASP A 1 82 ? -7.706 -12.362 6.355 1.00 61.75 82 ASP A C 1
ATOM 613 O O . ASP A 1 82 ? -8.620 -11.959 7.082 1.00 61.75 82 ASP A O 1
ATOM 617 N N . LYS A 1 83 ? -7.947 -12.976 5.189 1.00 55.12 83 LYS A N 1
ATOM 618 C CA . LYS A 1 83 ? -9.301 -13.268 4.691 1.00 55.12 83 LYS A CA 1
ATOM 619 C C . LYS A 1 83 ? -10.078 -14.217 5.605 1.00 55.12 83 LYS A C 1
ATOM 621 O O . LYS A 1 83 ? -11.302 -14.205 5.538 1.00 55.12 83 LYS A O 1
ATOM 626 N N . GLU A 1 84 ? -9.412 -15.023 6.435 1.00 50.59 84 GLU A N 1
ATOM 627 C CA . GLU A 1 84 ? -10.078 -15.998 7.309 1.00 50.59 84 GLU A CA 1
ATOM 628 C C . GLU A 1 84 ? -10.757 -15.345 8.526 1.00 50.59 84 GLU A C 1
ATOM 630 O O . GLU A 1 84 ? -11.506 -16.006 9.244 1.00 50.59 84 GLU A O 1
ATOM 635 N N . LYS A 1 85 ? -10.538 -14.040 8.752 1.00 47.97 85 LYS A N 1
ATOM 636 C CA . LYS A 1 85 ? -11.201 -13.259 9.810 1.00 47.97 85 LYS A CA 1
ATOM 637 C C . LYS A 1 85 ? -12.232 -12.241 9.306 1.00 47.97 85 LYS A C 1
ATOM 639 O O . LYS A 1 85 ? -12.674 -11.414 10.106 1.00 47.97 85 LYS A O 1
ATOM 644 N N . MET A 1 86 ? -12.597 -12.284 8.021 1.00 49.06 86 MET A N 1
ATOM 645 C CA . MET A 1 86 ? -13.646 -11.433 7.433 1.00 49.06 86 MET A CA 1
ATOM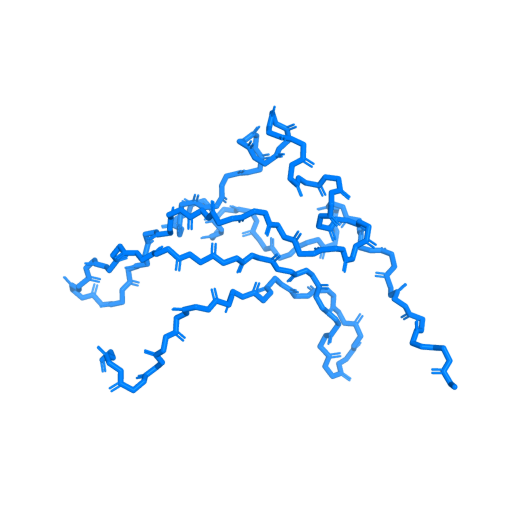 646 C C . MET A 1 86 ? -15.005 -12.127 7.402 1.00 49.06 86 MET A C 1
ATOM 648 O O . MET A 1 86 ? -15.046 -13.332 7.070 1.00 49.06 86 MET A O 1
#

Secondary structure (DSSP, 8-state):
---------GGGSS-HHHHHHTT--HHHHHHHTHHHHHHTTPPPPPEEEEEEETTEEEEEEEEEEEEE-TTS-EEEEEES--GGG-

Sequence (86 aa):
MGQRQAKASVANMPNWTQLGKMGIDRQVLEASGELDRLLAGEESGIMTLRLRTGLVDITTDATLRIVADSEGRPVLQVNGIDKEKM

Mean predicted aligned error: 7.21 Å